Protein AF-A0A2N8HE27-F1 (afdb_monomer_lite)

Sequence (182 aa):
MTLDQITVGMEQLINAKASEILSAKPQDQQYLNWRDMQEVCLVVKSACVKQFNEVPQGVEMACYFAEAVLAPDKKAKLKLMKQVISLTSGTTGIAIILAGVGAALGWGAGIVTTVTAFFLGTSMLGPIAAMAGGAILAVIAGYFIFDNDAPTLSNKAIDALRKGLRGALAEYWKEHGKQLAE

Radius of gyration: 16.29 Å; chains: 1; bounding box: 39×46×42 Å

Structure (mmCIF, N/CA/C/O backbone):
data_AF-A0A2N8HE27-F1
#
_entry.id   AF-A0A2N8HE27-F1
#
loop_
_atom_site.group_PDB
_atom_site.id
_atom_site.type_symbol
_atom_site.label_atom_id
_atom_site.label_alt_id
_atom_site.label_comp_id
_atom_site.label_asym_id
_atom_site.label_entity_id
_atom_site.label_seq_id
_atom_site.pdbx_PDB_ins_code
_atom_site.Cartn_x
_atom_site.Cartn_y
_atom_site.Cartn_z
_atom_site.occupancy
_atom_site.B_iso_or_equiv
_atom_site.auth_seq_id
_atom_site.auth_comp_id
_atom_site.auth_asym_id
_atom_site.auth_atom_id
_atom_site.pdbx_PDB_model_num
ATOM 1 N N . MET A 1 1 ? -9.063 -4.678 21.945 1.00 60.28 1 MET A N 1
ATOM 2 C CA . MET A 1 1 ? -7.865 -4.591 21.073 1.00 60.28 1 MET A CA 1
ATOM 3 C C . MET A 1 1 ? -7.743 -3.145 20.607 1.00 60.28 1 MET A C 1
ATOM 5 O O . MET A 1 1 ? -8.781 -2.567 20.320 1.00 60.28 1 MET A O 1
ATOM 9 N N . THR A 1 2 ? -6.559 -2.523 20.601 1.00 78.50 2 THR A N 1
ATOM 10 C CA . THR A 1 2 ? -6.423 -1.107 20.182 1.00 78.50 2 THR A CA 1
ATOM 11 C C . THR A 1 2 ? -6.057 -0.989 18.700 1.00 78.50 2 THR A C 1
ATOM 13 O O . THR A 1 2 ? -5.392 -1.871 18.160 1.00 78.50 2 THR A O 1
ATOM 16 N N . LEU A 1 3 ? -6.444 0.114 18.042 1.00 76.31 3 LEU A N 1
ATOM 17 C CA . LEU A 1 3 ? -6.078 0.413 16.646 1.00 76.31 3 LEU A CA 1
ATOM 18 C C . LEU A 1 3 ? -4.568 0.268 16.389 1.00 76.31 3 LEU A C 1
ATOM 20 O O . LEU A 1 3 ? -4.161 -0.240 15.346 1.00 76.31 3 LEU A O 1
ATOM 24 N N . ASP A 1 4 ? -3.746 0.685 17.351 1.00 78.44 4 ASP A N 1
ATOM 25 C CA . ASP A 1 4 ? -2.287 0.601 17.265 1.00 78.44 4 ASP A CA 1
ATOM 26 C C . ASP A 1 4 ? -1.808 -0.859 17.197 1.00 78.44 4 ASP A C 1
ATOM 28 O O . ASP A 1 4 ? -1.060 -1.222 16.294 1.00 78.44 4 ASP A O 1
ATOM 32 N N . GLN A 1 5 ? -2.353 -1.738 18.048 1.00 78.81 5 GLN A N 1
ATOM 33 C CA . GLN A 1 5 ? -2.043 -3.173 18.025 1.00 78.81 5 GLN A CA 1
ATOM 34 C C . GLN A 1 5 ? -2.459 -3.842 16.712 1.00 78.81 5 GLN A C 1
ATOM 36 O O . GLN A 1 5 ? -1.730 -4.689 16.196 1.00 78.81 5 GLN A O 1
ATOM 41 N N . ILE A 1 6 ? -3.617 -3.468 16.162 1.00 80.19 6 ILE A N 1
ATOM 42 C CA . ILE A 1 6 ? -4.092 -4.010 14.883 1.00 80.19 6 ILE A CA 1
ATOM 43 C C . ILE A 1 6 ? -3.204 -3.535 13.735 1.00 80.19 6 ILE A C 1
ATOM 45 O O . ILE A 1 6 ? -2.792 -4.336 12.898 1.00 80.19 6 ILE A O 1
ATOM 49 N N . THR A 1 7 ? -2.871 -2.244 13.727 1.00 80.94 7 THR A N 1
ATOM 50 C CA . THR A 1 7 ? -2.001 -1.648 12.712 1.00 80.94 7 THR A CA 1
ATOM 51 C C . THR A 1 7 ? -0.637 -2.325 12.741 1.00 80.94 7 THR A C 1
ATOM 53 O O . THR A 1 7 ? -0.235 -2.903 11.739 1.00 80.94 7 THR A O 1
ATOM 56 N N . VAL A 1 8 ? 0.031 -2.360 13.898 1.00 84.25 8 VAL A N 1
ATOM 57 C CA . VAL A 1 8 ? 1.345 -3.003 14.058 1.00 84.25 8 VAL A CA 1
ATOM 58 C C . VAL A 1 8 ? 1.298 -4.484 13.667 1.00 84.25 8 VAL A C 1
ATOM 60 O O . VAL A 1 8 ? 2.194 -4.954 12.968 1.00 84.25 8 VAL A O 1
ATOM 63 N N . GLY A 1 9 ? 0.243 -5.214 14.047 1.00 83.81 9 GLY A N 1
ATOM 64 C CA . GLY A 1 9 ? 0.064 -6.616 13.660 1.00 83.81 9 GLY A CA 1
ATOM 65 C C . GLY A 1 9 ? -0.046 -6.811 12.144 1.00 83.81 9 GLY A C 1
ATOM 66 O O . GLY A 1 9 ? 0.582 -7.712 11.587 1.00 83.81 9 GLY A O 1
ATOM 67 N N . MET A 1 10 ? -0.780 -5.934 11.456 1.00 83.50 10 MET A N 1
ATOM 68 C CA . MET A 1 10 ? -0.886 -5.944 9.993 1.00 83.50 10 MET A CA 1
ATOM 69 C C . MET A 1 10 ? 0.445 -5.594 9.318 1.00 83.50 10 MET A C 1
ATOM 71 O O . MET A 1 10 ? 0.836 -6.255 8.357 1.00 83.50 10 MET A O 1
ATOM 75 N N . GLU A 1 11 ? 1.185 -4.606 9.832 1.00 83.06 11 GLU A N 1
ATOM 76 C CA . GLU A 1 11 ? 2.510 -4.253 9.304 1.00 83.06 11 GLU A CA 1
ATOM 77 C C . GLU A 1 11 ? 3.513 -5.408 9.457 1.00 83.06 11 GLU A C 1
ATOM 79 O O . GLU A 1 11 ? 4.280 -5.700 8.536 1.00 83.06 11 GLU A O 1
ATOM 84 N N . GLN A 1 12 ? 3.487 -6.097 10.602 1.00 85.25 12 GLN A N 1
ATOM 85 C CA . GLN A 1 12 ? 4.304 -7.286 10.842 1.00 85.25 12 GLN A CA 1
ATOM 86 C C . GLN A 1 12 ? 3.928 -8.432 9.906 1.00 85.25 12 GLN A C 1
ATOM 88 O O . GLN A 1 12 ? 4.819 -9.091 9.375 1.00 85.25 12 GLN A O 1
ATOM 93 N N . LEU A 1 13 ? 2.635 -8.643 9.655 1.00 87.38 13 LEU A N 1
ATOM 94 C CA . LEU A 1 13 ? 2.154 -9.666 8.732 1.00 87.38 13 LEU A CA 1
ATOM 95 C C . LEU A 1 13 ? 2.610 -9.398 7.290 1.00 87.38 13 LEU A C 1
ATOM 97 O O . LEU A 1 13 ? 3.067 -10.324 6.620 1.00 87.38 13 LEU A O 1
ATOM 101 N N . ILE A 1 14 ? 2.570 -8.138 6.841 1.00 85.25 14 ILE A N 1
ATOM 102 C CA . ILE A 1 14 ? 3.114 -7.730 5.535 1.00 85.25 14 ILE A CA 1
ATOM 103 C C . ILE A 1 14 ? 4.605 -8.064 5.457 1.00 85.25 14 ILE A C 1
ATOM 105 O O . ILE A 1 14 ? 5.044 -8.683 4.491 1.00 85.25 14 ILE A O 1
ATOM 109 N N . ASN A 1 15 ? 5.382 -7.697 6.479 1.00 84.25 15 ASN A N 1
ATOM 110 C CA . ASN A 1 15 ? 6.826 -7.940 6.496 1.00 84.25 15 ASN A CA 1
ATOM 111 C C . ASN A 1 15 ? 7.170 -9.423 6.550 1.00 84.25 15 ASN A C 1
ATOM 113 O O . ASN A 1 15 ? 8.082 -9.859 5.855 1.00 84.25 15 ASN A O 1
ATOM 117 N N . ALA A 1 16 ? 6.441 -10.194 7.355 1.00 85.50 16 ALA A N 1
ATOM 118 C CA . ALA A 1 16 ? 6.635 -11.629 7.466 1.00 85.50 16 ALA A CA 1
ATOM 119 C C . ALA A 1 16 ? 6.373 -12.307 6.119 1.00 85.50 16 ALA A C 1
ATOM 121 O O . ALA A 1 16 ? 7.206 -13.084 5.663 1.00 85.50 16 ALA A O 1
ATOM 122 N N . LYS A 1 17 ? 5.273 -11.954 5.439 1.00 85.31 17 LYS A N 1
ATOM 123 C CA . LYS A 1 17 ? 4.953 -12.510 4.118 1.00 85.31 17 LYS A CA 1
ATOM 124 C C . LYS A 1 17 ? 5.898 -12.054 3.020 1.00 85.31 17 LYS A C 1
ATOM 126 O O . LYS A 1 17 ? 6.343 -12.887 2.238 1.00 85.31 17 LYS A O 1
ATOM 131 N N . ALA A 1 18 ? 6.267 -10.777 2.989 1.00 81.44 18 ALA A N 1
ATOM 132 C CA . ALA A 1 18 ? 7.284 -10.295 2.063 1.00 81.44 18 ALA A CA 1
ATOM 133 C C . ALA A 1 18 ? 8.617 -11.028 2.283 1.00 81.44 18 ALA A C 1
ATOM 135 O O . ALA A 1 18 ? 9.206 -11.525 1.330 1.00 81.44 18 ALA A O 1
ATOM 136 N N . SER A 1 19 ? 9.065 -11.165 3.534 1.00 82.94 19 SER A N 1
ATOM 137 C CA . SER A 1 19 ? 10.305 -11.870 3.867 1.00 82.94 19 SER A CA 1
ATOM 138 C C . SER A 1 19 ? 10.246 -13.357 3.526 1.00 82.94 19 SER A C 1
ATOM 140 O O . SER A 1 19 ? 11.241 -13.901 3.062 1.00 82.94 19 SER A O 1
ATOM 142 N N . GLU A 1 20 ? 9.107 -14.017 3.744 1.00 85.88 20 GLU A N 1
ATOM 143 C CA . GLU A 1 20 ? 8.890 -15.424 3.390 1.00 85.88 20 GLU A CA 1
ATOM 144 C C . GLU A 1 20 ? 9.070 -15.630 1.881 1.00 85.88 20 GLU A C 1
ATOM 146 O O . GLU A 1 20 ? 9.890 -16.450 1.466 1.00 85.88 20 GLU A O 1
ATOM 151 N N . ILE A 1 21 ? 8.407 -14.809 1.060 1.00 83.19 21 ILE A N 1
ATOM 152 C CA . ILE A 1 21 ? 8.521 -14.879 -0.402 1.00 83.19 21 ILE A CA 1
ATOM 153 C C . ILE A 1 21 ? 9.950 -14.559 -0.862 1.00 83.19 21 ILE A C 1
ATOM 155 O O . ILE A 1 21 ? 10.505 -15.260 -1.706 1.00 83.19 21 ILE A O 1
ATOM 159 N N . LEU A 1 22 ? 10.580 -13.532 -0.285 1.00 81.06 22 LEU A N 1
ATOM 160 C CA . LEU A 1 22 ? 11.953 -13.145 -0.621 1.00 81.06 22 LEU A CA 1
ATOM 161 C C . LEU A 1 22 ? 12.986 -14.198 -0.199 1.00 81.06 22 LEU A C 1
ATOM 163 O O . LEU A 1 22 ? 14.003 -14.349 -0.871 1.00 81.06 22 LEU A O 1
ATOM 167 N N . SER A 1 23 ? 12.736 -14.938 0.884 1.00 80.50 23 SER A N 1
ATOM 168 C CA . SER A 1 23 ? 13.619 -16.014 1.355 1.00 80.50 23 SER A CA 1
ATOM 169 C C . SER A 1 23 ? 13.580 -17.260 0.465 1.00 80.50 23 SER A C 1
ATOM 171 O O . SER A 1 23 ? 14.550 -18.011 0.421 1.00 80.50 23 SER A O 1
ATOM 173 N N . ALA A 1 24 ? 12.484 -17.455 -0.275 1.00 81.06 24 ALA A N 1
ATOM 174 C CA . ALA A 1 24 ? 12.327 -18.541 -1.239 1.00 81.06 24 ALA A CA 1
ATOM 175 C C . ALA A 1 24 ? 12.945 -18.223 -2.615 1.00 81.06 24 ALA A C 1
ATOM 177 O O . ALA A 1 24 ? 12.980 -19.091 -3.490 1.00 81.06 24 ALA A O 1
ATOM 178 N N . LYS A 1 25 ? 13.417 -16.987 -2.826 1.00 78.50 25 LYS A N 1
ATOM 179 C CA . LYS A 1 25 ? 13.990 -16.524 -4.092 1.00 78.50 25 LYS A CA 1
ATOM 180 C C . LYS A 1 25 ? 15.520 -16.580 -4.095 1.00 78.50 25 LYS A C 1
ATOM 182 O O . LYS A 1 25 ? 16.149 -16.440 -3.045 1.00 78.50 25 LYS A O 1
ATOM 187 N N . PRO A 1 26 ? 16.138 -16.757 -5.276 1.00 77.12 26 PRO A N 1
ATOM 188 C CA . PRO A 1 26 ? 17.588 -16.698 -5.407 1.00 77.12 26 PRO A CA 1
ATOM 189 C C . PRO A 1 26 ? 18.113 -15.274 -5.127 1.00 77.12 26 PRO A C 1
ATOM 191 O O . PRO A 1 26 ? 17.389 -14.288 -5.286 1.00 77.12 26 PRO A O 1
ATOM 194 N N . GLN A 1 27 ? 19.365 -15.165 -4.661 1.00 64.38 27 GLN A N 1
ATOM 195 C CA . GLN A 1 27 ? 19.971 -13.916 -4.153 1.00 64.38 27 GLN A CA 1
ATOM 196 C C . GLN A 1 27 ? 19.976 -12.757 -5.165 1.00 64.38 27 GLN A C 1
ATOM 198 O O . GLN A 1 27 ? 19.915 -11.596 -4.773 1.00 64.38 27 GLN A O 1
ATOM 203 N N . ASP A 1 28 ? 20.010 -13.060 -6.459 1.00 66.06 28 ASP A N 1
ATOM 204 C CA . ASP A 1 28 ? 19.953 -12.100 -7.564 1.00 66.06 28 ASP A CA 1
ATOM 205 C C . ASP A 1 28 ? 18.533 -11.562 -7.841 1.00 66.06 28 ASP A C 1
ATOM 207 O O . ASP A 1 28 ? 18.369 -10.589 -8.577 1.00 66.06 28 ASP A O 1
ATOM 211 N N . GLN A 1 29 ? 17.502 -12.158 -7.228 1.00 65.69 29 GLN A N 1
ATOM 212 C CA . GLN A 1 29 ? 16.087 -11.807 -7.400 1.00 65.69 29 GLN A CA 1
ATOM 213 C C . GLN A 1 29 ? 15.368 -11.541 -6.071 1.00 65.69 29 GLN A C 1
ATOM 215 O O . GLN A 1 29 ? 14.164 -11.777 -5.957 1.00 65.69 29 GLN A O 1
ATOM 220 N N . GLN A 1 30 ? 16.072 -11.020 -5.060 1.00 74.19 30 GLN A N 1
ATOM 221 C CA . GLN A 1 30 ? 15.475 -10.602 -3.782 1.00 74.19 30 GLN A CA 1
ATOM 222 C C . GLN A 1 30 ? 14.652 -9.305 -3.903 1.00 74.19 30 GLN A C 1
ATOM 224 O O . GLN A 1 30 ? 14.872 -8.325 -3.196 1.00 74.19 30 GLN A O 1
ATOM 229 N N . TYR A 1 31 ? 13.667 -9.304 -4.795 1.00 75.88 31 TYR A N 1
ATOM 230 C CA . TYR A 1 31 ? 12.649 -8.271 -4.915 1.00 75.88 31 TYR A CA 1
ATOM 231 C C . TYR A 1 31 ? 11.284 -8.908 -5.210 1.00 75.88 31 TYR A C 1
ATOM 233 O O . TYR A 1 31 ? 11.181 -9.988 -5.805 1.00 75.88 31 TYR A O 1
ATOM 241 N N . LEU A 1 32 ? 10.221 -8.248 -4.747 1.00 76.50 32 LEU A N 1
ATOM 242 C CA . LEU A 1 32 ? 8.851 -8.669 -5.011 1.00 76.50 32 LEU A CA 1
ATOM 243 C C . LEU A 1 32 ? 8.474 -8.311 -6.446 1.00 76.50 32 LEU A C 1
ATOM 245 O O . LEU A 1 32 ? 8.606 -7.167 -6.879 1.00 76.50 32 LEU A O 1
ATOM 249 N N . ASN A 1 33 ? 7.951 -9.296 -7.160 1.00 81.06 33 ASN A N 1
ATOM 250 C CA . ASN A 1 33 ? 7.288 -9.102 -8.436 1.00 81.06 33 ASN A CA 1
ATOM 251 C C . ASN A 1 33 ? 5.810 -8.793 -8.210 1.00 81.06 33 ASN A C 1
ATOM 253 O O . ASN A 1 33 ? 5.261 -9.003 -7.129 1.00 81.06 33 ASN A O 1
ATOM 257 N N . TRP A 1 34 ? 5.134 -8.382 -9.282 1.00 79.06 34 TRP A N 1
ATOM 258 C CA . TRP A 1 34 ? 3.685 -8.202 -9.297 1.00 79.06 34 TRP A CA 1
ATOM 259 C C . TRP A 1 34 ? 2.928 -9.354 -8.615 1.00 79.06 34 TRP A C 1
ATOM 261 O O . TRP A 1 34 ? 2.138 -9.101 -7.714 1.00 79.06 34 TRP A O 1
ATOM 271 N N . ARG A 1 35 ? 3.203 -10.615 -8.992 1.00 81.06 35 ARG A N 1
ATOM 272 C CA . ARG A 1 35 ? 2.514 -11.796 -8.434 1.00 81.06 35 ARG A CA 1
ATOM 273 C C . ARG A 1 35 ? 2.731 -11.935 -6.924 1.00 81.06 35 ARG A C 1
ATOM 275 O O . ARG A 1 35 ? 1.774 -12.201 -6.206 1.00 81.06 35 ARG A O 1
ATOM 282 N N . ASP A 1 36 ? 3.950 -11.695 -6.457 1.00 83.50 36 ASP A N 1
ATOM 283 C CA . ASP A 1 36 ? 4.292 -11.770 -5.034 1.00 83.50 36 ASP A CA 1
ATOM 284 C C . ASP A 1 36 ? 3.535 -10.700 -4.236 1.00 83.50 36 ASP A C 1
ATOM 286 O O . ASP A 1 36 ? 3.026 -10.952 -3.147 1.00 83.50 36 ASP A O 1
ATOM 290 N N . MET A 1 37 ? 3.390 -9.506 -4.814 1.00 83.31 37 MET A N 1
ATOM 291 C CA . MET A 1 37 ? 2.604 -8.432 -4.216 1.00 83.31 37 MET A CA 1
ATOM 292 C C . MET A 1 37 ? 1.120 -8.791 -4.111 1.00 83.31 37 MET A C 1
ATOM 294 O O . MET A 1 37 ? 0.494 -8.484 -3.099 1.00 83.31 37 MET A O 1
ATOM 298 N N . GLN A 1 38 ? 0.556 -9.479 -5.111 1.00 83.50 38 GLN A N 1
ATOM 299 C CA . GLN A 1 38 ? -0.825 -9.969 -5.033 1.00 83.50 38 GLN A CA 1
ATOM 300 C C . GLN A 1 38 ? -0.997 -10.973 -3.888 1.00 83.50 38 GLN A C 1
ATOM 302 O O . GLN A 1 38 ? -2.005 -10.925 -3.186 1.00 83.50 38 GLN A O 1
ATOM 307 N N . GLU A 1 39 ? -0.014 -11.847 -3.658 1.00 85.69 39 GLU A N 1
ATOM 308 C CA . GLU A 1 39 ? -0.032 -12.776 -2.524 1.00 85.69 39 GLU A CA 1
ATOM 309 C C . GLU A 1 39 ? 0.010 -12.035 -1.184 1.00 85.69 39 GLU A C 1
ATOM 311 O O . GLU A 1 39 ? -0.814 -12.310 -0.310 1.00 85.69 39 GLU A O 1
ATOM 316 N N . VAL A 1 40 ? 0.890 -11.039 -1.035 1.00 85.75 40 VAL A N 1
ATOM 317 C CA . VAL A 1 40 ? 0.934 -10.190 0.169 1.00 85.75 40 VAL A CA 1
ATOM 318 C C . VAL A 1 40 ? -0.419 -9.504 0.397 1.00 85.75 40 VAL A C 1
ATOM 320 O O . VAL A 1 40 ? -0.972 -9.578 1.497 1.00 85.75 40 VAL A O 1
ATOM 323 N N . CYS A 1 41 ? -0.998 -8.901 -0.644 1.00 86.06 41 CYS A N 1
ATOM 324 C CA . CYS A 1 41 ? -2.310 -8.259 -0.585 1.00 86.06 41 CYS A CA 1
ATOM 325 C C . CYS A 1 41 ? -3.432 -9.239 -0.208 1.00 86.06 41 CYS A C 1
ATOM 327 O O . CYS A 1 41 ? -4.312 -8.894 0.580 1.00 86.06 41 CYS A O 1
ATOM 329 N N . LEU A 1 42 ? -3.409 -10.473 -0.720 1.00 87.38 42 LEU A N 1
ATOM 330 C CA . LEU A 1 42 ? -4.387 -11.506 -0.367 1.00 87.38 42 LEU A CA 1
ATOM 331 C C . LEU A 1 42 ? -4.305 -11.897 1.110 1.00 87.38 42 LEU A C 1
ATOM 333 O O . LEU A 1 42 ? -5.345 -12.037 1.757 1.00 87.38 42 LEU A O 1
ATOM 337 N N . VAL A 1 43 ? -3.097 -12.043 1.664 1.00 88.25 43 VAL A N 1
ATOM 338 C CA . VAL A 1 43 ? -2.932 -12.376 3.088 1.00 88.25 43 VAL A CA 1
ATOM 339 C C . VAL A 1 43 ? -3.439 -11.237 3.969 1.00 88.25 43 VAL A C 1
ATOM 341 O O . VAL A 1 43 ? -4.148 -11.497 4.940 1.00 88.25 43 VAL A O 1
ATOM 344 N N . VAL A 1 44 ? -3.151 -9.985 3.606 1.00 85.38 44 VAL A N 1
ATOM 345 C CA . VAL A 1 44 ? -3.682 -8.807 4.307 1.00 85.38 44 VAL A CA 1
ATOM 346 C C . VAL A 1 44 ? -5.210 -8.783 4.268 1.00 85.38 44 VAL A C 1
ATOM 348 O O . VAL A 1 44 ? -5.846 -8.666 5.313 1.00 85.38 44 VAL A O 1
ATOM 351 N N . LYS A 1 45 ? -5.820 -8.955 3.088 1.00 86.06 45 LYS A N 1
ATOM 352 C CA . LYS A 1 45 ? -7.285 -9.006 2.952 1.00 86.06 45 LYS A CA 1
ATOM 353 C C . LYS A 1 45 ? -7.884 -10.133 3.794 1.00 86.06 45 LYS A C 1
ATOM 355 O O . LYS A 1 45 ? -8.857 -9.914 4.507 1.00 86.06 45 LYS A O 1
ATOM 360 N N . SER A 1 46 ? -7.275 -11.320 3.775 1.00 85.75 46 SER A N 1
ATOM 361 C CA . SER A 1 46 ? -7.702 -12.455 4.601 1.00 85.75 46 SER A CA 1
ATOM 362 C C . SER A 1 46 ? -7.597 -12.155 6.100 1.00 85.75 46 SER A C 1
ATOM 364 O O . SER A 1 46 ? -8.496 -12.513 6.860 1.00 85.75 46 SER A O 1
ATOM 366 N N . ALA A 1 47 ? -6.536 -11.470 6.533 1.00 85.12 47 ALA A N 1
ATOM 367 C CA . ALA A 1 47 ? -6.387 -11.030 7.915 1.00 85.12 47 ALA A CA 1
ATOM 368 C C . ALA A 1 47 ? -7.480 -10.024 8.308 1.00 85.12 47 ALA A C 1
ATOM 370 O O . ALA A 1 47 ? -8.050 -10.152 9.388 1.00 85.12 47 ALA A O 1
ATOM 371 N N . CYS A 1 48 ? -7.837 -9.090 7.419 1.00 82.12 48 CYS A N 1
ATOM 372 C CA . CYS A 1 48 ? -8.936 -8.155 7.656 1.00 82.12 48 CYS A CA 1
ATOM 373 C C . CYS A 1 48 ? -10.276 -8.877 7.800 1.00 82.12 48 CYS A C 1
ATOM 375 O O . CYS A 1 48 ? -10.974 -8.623 8.773 1.00 82.12 48 CYS A O 1
ATOM 377 N N . VAL A 1 49 ? -10.592 -9.845 6.931 1.00 84.94 49 VAL A N 1
ATOM 378 C CA . VAL A 1 49 ? -11.813 -10.660 7.079 1.00 84.94 49 VAL A CA 1
ATOM 379 C C . VAL A 1 49 ? -11.824 -11.398 8.416 1.00 84.94 49 VAL A C 1
ATOM 381 O O . VAL A 1 49 ? -12.844 -11.436 9.088 1.00 84.94 49 VAL A O 1
ATOM 384 N N . LYS A 1 50 ? -10.692 -11.956 8.857 1.00 84.19 50 LYS A N 1
ATOM 385 C CA . LYS A 1 50 ? -10.623 -12.632 10.164 1.00 84.19 50 LYS A CA 1
ATOM 386 C C . LYS A 1 50 ? -10.835 -11.683 11.344 1.00 84.19 50 LYS A C 1
ATOM 388 O O . LYS A 1 50 ? -11.329 -12.120 12.377 1.00 84.19 50 LYS A O 1
ATOM 393 N N . GLN A 1 51 ? -10.420 -10.427 11.211 1.00 79.81 51 GLN A N 1
ATOM 394 C CA . GLN A 1 51 ? -10.404 -9.466 12.311 1.00 79.81 51 GLN A CA 1
ATOM 395 C C . GLN A 1 51 ? -11.654 -8.583 12.373 1.00 79.81 51 GLN A C 1
ATOM 397 O O . GLN A 1 51 ? -12.094 -8.234 13.462 1.00 79.81 51 GLN A O 1
ATOM 402 N N . PHE A 1 52 ? -12.222 -8.244 11.219 1.00 79.25 52 PHE A N 1
ATOM 403 C CA . PHE A 1 52 ? -13.343 -7.317 11.066 1.00 79.25 52 PHE A CA 1
ATOM 404 C C . PHE A 1 52 ? -14.574 -7.968 10.419 1.00 79.25 52 PHE A C 1
ATOM 406 O O . PHE A 1 52 ? -15.592 -7.309 10.258 1.00 79.25 52 PHE A O 1
ATOM 413 N N . ASN A 1 53 ? -14.501 -9.248 10.030 1.00 80.38 53 ASN A N 1
ATOM 414 C CA . ASN A 1 53 ? -15.532 -9.967 9.264 1.00 80.38 53 ASN A CA 1
ATOM 415 C C . ASN A 1 53 ? -15.843 -9.368 7.874 1.00 80.38 53 ASN A C 1
ATOM 417 O O . ASN A 1 53 ? -16.728 -9.842 7.166 1.00 80.38 53 ASN A O 1
ATOM 421 N N . GLU A 1 54 ? -15.075 -8.367 7.452 1.00 81.62 54 GLU A N 1
ATOM 422 C CA . GLU A 1 54 ? -15.127 -7.733 6.141 1.00 81.62 54 GLU A CA 1
ATOM 423 C C . GLU A 1 54 ? -13.739 -7.200 5.755 1.00 81.62 54 GLU A C 1
ATOM 425 O O . GLU A 1 54 ? -12.818 -7.151 6.576 1.00 81.62 54 GLU A O 1
ATOM 430 N N . VAL A 1 55 ? -13.568 -6.802 4.493 1.00 81.50 55 VAL A N 1
ATOM 431 C CA . VAL A 1 55 ? -12.364 -6.088 4.056 1.00 81.50 55 VAL A CA 1
ATOM 432 C C . VAL A 1 55 ? -12.693 -4.600 3.978 1.00 81.50 55 VAL A C 1
ATOM 434 O O . VAL A 1 55 ? -13.488 -4.211 3.121 1.00 81.50 55 VAL A O 1
ATOM 437 N N . PRO A 1 56 ? -12.074 -3.744 4.813 1.00 79.62 56 PRO A N 1
ATOM 438 C CA . PRO A 1 56 ? -12.272 -2.308 4.702 1.00 79.62 56 PRO A CA 1
ATOM 439 C C . PRO A 1 56 ? -11.880 -1.821 3.304 1.00 79.62 56 PRO A C 1
ATOM 441 O O . PRO A 1 56 ? -10.785 -2.126 2.820 1.00 79.62 56 PRO A O 1
ATOM 444 N N . GLN A 1 57 ? -12.730 -1.010 2.669 1.00 73.88 57 GLN A N 1
ATOM 445 C CA . GLN A 1 57 ? -12.486 -0.487 1.314 1.00 73.88 57 GLN A CA 1
ATOM 446 C C . GLN A 1 57 ? -11.127 0.220 1.197 1.00 73.88 57 GLN A C 1
ATOM 448 O O . GLN A 1 57 ? -10.432 0.104 0.188 1.00 73.88 57 GLN A O 1
ATOM 453 N N . GLY A 1 58 ? -10.695 0.906 2.261 1.00 74.19 58 GLY A N 1
ATOM 454 C CA . GLY A 1 58 ? -9.378 1.532 2.316 1.00 74.19 58 GLY A CA 1
ATOM 455 C C . GLY A 1 58 ? -8.213 0.543 2.193 1.00 74.19 58 GLY A C 1
ATOM 456 O O . GLY A 1 58 ? -7.218 0.834 1.529 1.00 74.19 58 GLY A O 1
ATOM 457 N N . VAL A 1 59 ? -8.349 -0.646 2.786 1.00 80.69 59 VAL A N 1
ATOM 458 C CA . VAL A 1 59 ? -7.342 -1.711 2.698 1.00 80.69 59 VAL A CA 1
ATOM 459 C C . VAL A 1 59 ? -7.310 -2.286 1.283 1.00 80.69 59 VAL A C 1
ATOM 461 O O . VAL A 1 59 ? -6.227 -2.517 0.744 1.00 80.69 59 VAL A O 1
ATOM 464 N N . GLU A 1 60 ? -8.469 -2.450 0.635 1.00 80.56 60 GLU A N 1
ATOM 465 C CA . GLU A 1 60 ? -8.520 -2.874 -0.769 1.00 80.56 60 GLU A CA 1
ATOM 466 C C . GLU A 1 60 ? -7.827 -1.883 -1.701 1.00 80.56 60 GLU A C 1
ATOM 468 O O . GLU A 1 60 ? -7.059 -2.291 -2.571 1.00 80.56 60 GLU A O 1
ATOM 473 N N . MET A 1 61 ? -8.046 -0.585 -1.490 1.00 74.12 61 MET A N 1
ATOM 474 C CA . MET A 1 61 ? -7.390 0.457 -2.275 1.00 74.12 61 MET A CA 1
ATOM 475 C C . MET A 1 61 ? -5.876 0.451 -2.073 1.00 74.12 61 MET A C 1
ATOM 477 O O . MET A 1 61 ? -5.139 0.491 -3.057 1.00 74.12 61 MET A O 1
ATOM 481 N N . ALA A 1 62 ? -5.401 0.349 -0.828 1.00 78.38 62 ALA A N 1
ATOM 482 C CA . ALA A 1 62 ? -3.971 0.238 -0.541 1.00 78.38 62 ALA A CA 1
ATOM 483 C C . ALA A 1 62 ? -3.345 -0.978 -1.250 1.00 78.38 62 ALA A C 1
ATOM 485 O O . ALA A 1 62 ? -2.266 -0.859 -1.833 1.00 78.38 62 ALA A O 1
ATOM 486 N N . CYS A 1 63 ? -4.057 -2.111 -1.282 1.00 82.19 63 CYS A N 1
ATOM 487 C CA . CYS A 1 63 ? -3.642 -3.298 -2.027 1.00 82.19 63 CYS A CA 1
ATOM 488 C C . CYS A 1 63 ? -3.559 -3.033 -3.535 1.00 82.19 63 CYS A C 1
ATOM 490 O O . CYS A 1 63 ? -2.534 -3.327 -4.141 1.00 82.19 63 CYS A O 1
ATOM 492 N N . TYR A 1 64 ? -4.589 -2.433 -4.146 1.00 79.25 64 TYR A N 1
ATOM 493 C CA . TYR A 1 64 ? -4.582 -2.133 -5.584 1.00 79.25 64 TYR A CA 1
ATOM 494 C C . TYR A 1 64 ? -3.503 -1.126 -5.979 1.00 79.25 64 TYR A C 1
ATOM 496 O O . TYR A 1 64 ? -2.940 -1.239 -7.068 1.00 79.25 64 TYR A O 1
ATOM 504 N N . PHE A 1 65 ? -3.187 -0.168 -5.106 1.00 74.81 65 PHE A N 1
ATOM 505 C CA . PHE A 1 65 ? -2.066 0.742 -5.310 1.00 74.81 65 PHE A CA 1
ATOM 506 C C . PHE A 1 65 ? -0.732 0.015 -5.256 1.00 74.81 65 PHE A C 1
ATOM 508 O O . PHE A 1 65 ? 0.059 0.159 -6.182 1.00 74.81 65 PHE A O 1
ATOM 515 N N . ALA A 1 66 ? -0.489 -0.768 -4.207 1.00 77.62 66 ALA A N 1
ATOM 516 C CA . ALA A 1 66 ? 0.768 -1.484 -4.034 1.00 77.62 66 ALA A CA 1
ATOM 517 C C . ALA A 1 66 ? 1.003 -2.505 -5.150 1.00 77.62 66 ALA A C 1
ATOM 519 O O . ALA A 1 66 ? 2.097 -2.587 -5.703 1.00 77.62 66 ALA A O 1
ATOM 520 N N . GLU A 1 67 ? -0.058 -3.204 -5.549 1.00 79.69 67 GLU A N 1
ATOM 521 C CA . GLU A 1 67 ? -0.085 -3.988 -6.767 1.00 79.69 67 GLU A CA 1
ATOM 522 C C . GLU A 1 67 ? 0.321 -3.095 -7.950 1.00 79.69 67 GLU A C 1
ATOM 524 O O . GLU A 1 67 ? 1.344 -3.354 -8.584 1.00 79.69 67 GLU A O 1
ATOM 529 N N . ALA A 1 68 ? -0.408 -2.013 -8.252 1.00 73.88 68 ALA A N 1
ATOM 530 C CA . ALA A 1 68 ? -0.150 -1.170 -9.426 1.00 73.88 68 ALA A CA 1
ATOM 531 C C . ALA A 1 68 ? 1.290 -0.639 -9.529 1.00 73.88 68 ALA A C 1
ATOM 533 O O . ALA A 1 68 ? 1.767 -0.456 -10.650 1.00 73.88 68 ALA A O 1
ATOM 534 N N . VAL A 1 69 ? 1.994 -0.453 -8.407 1.00 73.25 69 VAL A N 1
ATOM 535 C CA . VAL A 1 69 ? 3.429 -0.112 -8.377 1.00 73.25 69 VAL A CA 1
ATOM 536 C C . VAL A 1 69 ? 4.249 -1.137 -9.154 1.00 73.25 69 VAL A C 1
ATOM 538 O O . VAL A 1 69 ? 5.072 -0.777 -9.992 1.00 73.25 69 VAL A O 1
ATOM 541 N N . LEU A 1 70 ? 3.979 -2.416 -8.911 1.00 74.38 70 LEU A N 1
ATOM 542 C CA . LEU A 1 70 ? 4.739 -3.541 -9.441 1.00 74.38 70 LEU A CA 1
ATOM 543 C C . LEU A 1 70 ? 4.171 -4.091 -10.753 1.00 74.38 70 LEU A C 1
ATOM 545 O O . LEU A 1 70 ? 4.749 -5.018 -11.318 1.00 74.38 70 LEU A O 1
ATOM 549 N N . ALA A 1 71 ? 3.060 -3.545 -11.266 1.00 73.19 71 ALA A N 1
ATOM 550 C CA . ALA A 1 71 ? 2.451 -4.064 -12.492 1.00 73.19 71 ALA A CA 1
ATOM 551 C C . ALA A 1 71 ? 3.385 -3.865 -13.695 1.00 73.19 71 ALA A C 1
ATOM 553 O O . ALA A 1 71 ? 3.755 -2.724 -13.993 1.00 73.19 71 ALA A O 1
ATOM 554 N N . PRO A 1 72 ? 3.693 -4.929 -14.457 1.00 66.75 72 PRO A N 1
ATOM 555 C CA . PRO A 1 72 ? 4.504 -4.797 -15.664 1.00 66.75 72 PRO A CA 1
ATOM 556 C C . PRO A 1 72 ? 3.734 -4.087 -16.791 1.00 66.75 72 PRO A C 1
ATOM 558 O O . PRO A 1 72 ? 4.311 -3.342 -17.579 1.00 66.75 72 PRO A O 1
ATOM 561 N N . ASP A 1 73 ? 2.407 -4.257 -16.843 1.00 69.94 73 ASP A N 1
ATOM 562 C CA . ASP A 1 73 ? 1.569 -3.787 -17.945 1.00 69.94 73 ASP A CA 1
ATOM 563 C C . ASP A 1 73 ? 0.824 -2.481 -17.651 1.00 69.94 73 ASP A C 1
ATOM 565 O O . ASP A 1 73 ? 0.083 -2.359 -16.671 1.00 69.94 73 ASP A O 1
ATOM 569 N N . LYS A 1 74 ? 0.865 -1.544 -18.609 1.00 66.50 74 LYS A N 1
ATOM 570 C CA . LYS A 1 74 ? 0.048 -0.312 -18.588 1.00 66.50 74 LYS A CA 1
ATOM 571 C C . LYS A 1 74 ? -1.454 -0.608 -18.495 1.00 66.50 74 LYS A C 1
ATOM 573 O O . LYS A 1 74 ? -2.193 0.129 -17.847 1.00 66.50 74 LYS A O 1
ATOM 578 N N . LYS A 1 75 ? -1.913 -1.700 -19.121 1.00 70.81 75 LYS A N 1
ATOM 579 C CA . LYS A 1 75 ? -3.317 -2.144 -19.067 1.00 70.81 75 LYS A CA 1
ATOM 580 C C . LYS A 1 75 ? -3.706 -2.632 -17.670 1.00 70.81 75 LYS A C 1
ATOM 582 O O . LYS A 1 75 ? -4.795 -2.298 -17.208 1.00 70.81 75 LYS A O 1
ATOM 587 N N . ALA A 1 76 ? -2.825 -3.381 -17.001 1.00 71.06 76 ALA A N 1
ATOM 588 C CA . ALA A 1 76 ? -3.045 -3.845 -15.633 1.00 71.06 76 ALA A CA 1
ATOM 589 C C . ALA A 1 76 ? -3.071 -2.658 -14.661 1.00 71.06 76 ALA A C 1
ATOM 591 O O . ALA A 1 76 ? -4.042 -2.511 -13.923 1.00 71.06 76 ALA A O 1
ATOM 592 N N . LYS A 1 77 ? -2.097 -1.740 -14.771 1.00 69.62 77 LYS A N 1
ATOM 593 C CA . LYS A 1 77 ? -2.068 -0.467 -14.026 1.00 69.62 77 LYS A CA 1
ATOM 594 C C . LYS A 1 77 ? -3.380 0.301 -14.171 1.00 69.62 77 LYS A C 1
ATOM 596 O O . LYS A 1 77 ? -4.025 0.617 -13.177 1.00 69.62 77 LYS A O 1
ATOM 601 N N . LEU A 1 78 ? -3.834 0.532 -15.405 1.00 66.88 78 LEU A N 1
ATOM 602 C CA . LEU A 1 78 ? -5.089 1.242 -15.665 1.00 66.88 78 LEU A CA 1
ATOM 603 C C . LEU A 1 78 ? -6.306 0.517 -15.067 1.00 66.88 78 LEU A C 1
ATOM 605 O O . LEU A 1 78 ? -7.212 1.168 -14.551 1.00 66.88 78 LEU A O 1
ATOM 609 N N . LYS A 1 79 ? -6.348 -0.820 -15.137 1.00 76.12 79 LYS A N 1
ATOM 610 C CA . LYS A 1 79 ? -7.453 -1.619 -14.589 1.00 76.12 79 LYS A CA 1
ATOM 611 C C . LYS A 1 79 ? -7.552 -1.471 -13.069 1.00 76.12 79 LYS A C 1
ATOM 613 O O . LYS A 1 79 ? -8.648 -1.241 -12.571 1.00 76.12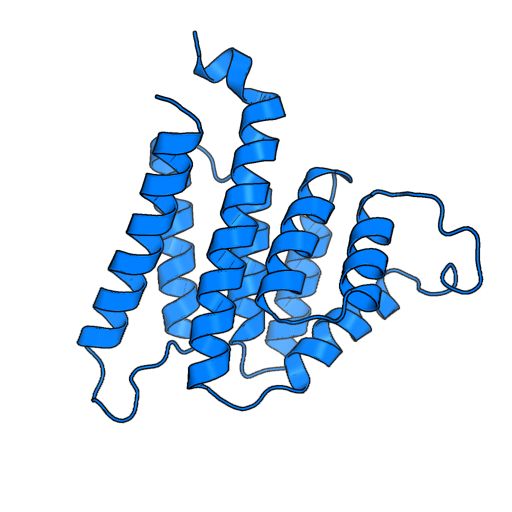 79 LYS A O 1
ATOM 618 N N . LEU A 1 80 ? -6.430 -1.544 -12.359 1.00 73.75 80 LEU A N 1
ATOM 619 C CA . LEU A 1 80 ? -6.388 -1.385 -10.900 1.00 73.75 80 LEU A CA 1
ATOM 620 C C . LEU A 1 80 ? -6.757 0.033 -10.492 1.00 73.75 80 LEU A C 1
ATOM 622 O O . LEU A 1 80 ? -7.541 0.222 -9.576 1.00 73.75 80 LEU A O 1
ATOM 626 N N . MET A 1 81 ? -6.262 1.035 -11.219 1.00 69.44 81 MET A N 1
ATOM 627 C CA . MET A 1 81 ? -6.611 2.431 -10.954 1.00 69.44 81 MET A CA 1
ATOM 628 C C . MET A 1 81 ? -8.103 2.694 -11.159 1.00 69.44 81 MET A C 1
ATOM 630 O O . MET A 1 81 ? -8.721 3.416 -10.383 1.00 69.44 81 MET A O 1
ATOM 634 N N . LYS A 1 82 ? -8.717 2.056 -12.163 1.00 69.31 82 LYS A N 1
ATOM 635 C CA . LYS A 1 82 ? -10.177 2.070 -12.319 1.00 69.31 82 LYS A CA 1
ATOM 636 C C . LYS A 1 82 ? -10.882 1.399 -11.141 1.00 69.31 82 LYS A C 1
ATOM 638 O O . LYS A 1 82 ? -11.911 1.911 -10.717 1.00 69.31 82 LYS A O 1
ATOM 643 N N . GLN A 1 83 ? -10.343 0.298 -10.612 1.00 71.44 83 GLN A N 1
ATOM 644 C CA . GLN A 1 83 ? -10.901 -0.368 -9.429 1.00 71.44 83 GLN A CA 1
ATOM 645 C C . GLN A 1 83 ? -10.810 0.512 -8.183 1.00 71.44 83 GLN A C 1
ATOM 647 O O . GLN A 1 83 ? -11.806 0.646 -7.479 1.00 71.44 83 GLN A O 1
ATOM 652 N N . VAL A 1 84 ? -9.673 1.179 -7.964 1.00 67.56 84 VAL A N 1
ATOM 653 C CA . VAL A 1 84 ? -9.527 2.175 -6.898 1.00 67.56 84 VAL A CA 1
ATOM 654 C C . VAL A 1 84 ? -10.636 3.217 -7.014 1.00 67.56 84 VAL A C 1
ATOM 656 O O . VAL A 1 84 ? -11.384 3.384 -6.064 1.00 67.56 84 VAL A O 1
ATOM 659 N N . ILE A 1 85 ? -10.824 3.834 -8.187 1.00 62.97 85 ILE A N 1
ATOM 660 C CA . ILE A 1 85 ? -11.870 4.853 -8.398 1.00 62.97 85 ILE A CA 1
ATOM 661 C C . ILE A 1 85 ? -13.289 4.292 -8.256 1.00 62.97 85 ILE A C 1
ATOM 663 O O . ILE A 1 85 ? -14.185 4.971 -7.767 1.00 62.97 85 ILE A O 1
ATOM 667 N N . SER A 1 86 ? -13.536 3.046 -8.652 1.00 64.31 86 SER A N 1
ATOM 668 C CA . SER A 1 86 ? -14.858 2.446 -8.429 1.00 64.31 86 SER A CA 1
ATOM 669 C C . SER A 1 86 ? -15.165 2.228 -6.947 1.00 64.31 86 SER A C 1
ATOM 671 O O . SER A 1 86 ? -16.327 2.271 -6.560 1.00 64.31 86 SER A O 1
ATOM 673 N N . LEU A 1 87 ? -14.131 2.032 -6.124 1.00 64.75 87 LEU A N 1
ATOM 674 C CA . LEU A 1 87 ? -14.252 1.943 -4.671 1.00 64.75 87 LEU A CA 1
ATOM 675 C C . LEU A 1 87 ? -14.321 3.324 -4.004 1.00 64.75 87 LEU A C 1
ATOM 677 O O . LEU A 1 87 ? -14.642 3.416 -2.822 1.00 64.75 87 LEU A O 1
ATOM 681 N N . THR A 1 88 ? -14.043 4.409 -4.736 1.00 57.53 88 THR A N 1
ATOM 682 C CA . THR A 1 88 ? -14.063 5.766 -4.194 1.00 57.53 88 THR A CA 1
ATOM 683 C C . THR A 1 88 ? -15.471 6.357 -4.181 1.00 57.53 88 THR A C 1
ATOM 685 O O . THR A 1 88 ? -15.791 7.217 -4.999 1.00 57.53 88 THR A O 1
ATOM 688 N N . SER A 1 89 ? -16.323 5.923 -3.249 1.00 50.41 89 SER A N 1
ATOM 689 C CA . SER A 1 89 ? -17.608 6.586 -2.963 1.00 50.41 89 SER A CA 1
ATOM 690 C C . SER A 1 89 ? -17.592 7.476 -1.707 1.00 50.41 89 SER A C 1
ATOM 692 O O . SER A 1 89 ? -18.633 8.016 -1.347 1.00 50.41 89 SER A O 1
ATOM 694 N N . GLY A 1 90 ? -16.437 7.672 -1.049 1.00 53.31 90 GLY A N 1
ATOM 695 C CA . GLY A 1 90 ? -16.303 8.493 0.168 1.00 53.31 90 GLY A CA 1
ATOM 696 C C . GLY A 1 90 ? -14.986 9.275 0.223 1.00 53.31 90 GLY A C 1
ATOM 697 O O . GLY A 1 90 ? -13.911 8.689 0.185 1.00 53.31 90 GLY A O 1
ATOM 698 N N . THR A 1 91 ? -15.065 10.603 0.300 1.00 54.91 91 THR A N 1
ATOM 699 C CA . THR A 1 91 ? -13.997 11.567 -0.040 1.00 54.91 91 THR A CA 1
ATOM 700 C C . THR A 1 91 ? -12.800 11.625 0.925 1.00 54.91 91 THR A C 1
ATOM 702 O O . THR A 1 91 ? -11.698 12.000 0.524 1.00 54.91 91 THR A O 1
ATOM 705 N N . THR A 1 92 ? -12.954 11.222 2.188 1.00 58.38 92 THR A N 1
ATOM 706 C CA . THR A 1 92 ? -11.926 11.479 3.220 1.00 58.38 92 THR A CA 1
ATOM 707 C C . THR A 1 92 ? -10.877 10.369 3.345 1.00 58.38 92 THR A C 1
ATOM 709 O O . THR A 1 92 ? -9.678 10.653 3.339 1.00 58.38 92 THR A O 1
ATOM 712 N N . GLY A 1 93 ? -11.286 9.096 3.395 1.00 59.81 93 GLY A N 1
ATOM 713 C CA . GLY A 1 93 ? -10.357 7.975 3.612 1.00 59.81 93 GLY A CA 1
ATOM 714 C C . GLY A 1 93 ? -9.355 7.772 2.470 1.00 59.81 93 GLY A C 1
ATOM 715 O O . GLY A 1 93 ? -8.187 7.455 2.692 1.00 59.81 93 GLY A O 1
ATOM 716 N N . ILE A 1 94 ? -9.781 8.037 1.235 1.00 64.56 94 ILE A N 1
ATOM 717 C CA . ILE A 1 94 ? -8.960 7.877 0.026 1.00 64.56 94 ILE A CA 1
ATOM 718 C C . ILE A 1 94 ? -7.790 8.857 0.018 1.00 64.56 94 ILE A C 1
ATOM 720 O O . ILE A 1 94 ? -6.675 8.507 -0.357 1.00 64.56 94 ILE A O 1
ATOM 724 N N . ALA A 1 95 ? -8.043 10.093 0.435 1.00 65.94 95 ALA A N 1
ATOM 725 C CA . ALA A 1 95 ? -7.057 11.157 0.443 1.00 65.94 95 ALA A CA 1
ATOM 726 C C . ALA A 1 95 ? -5.877 10.832 1.369 1.00 65.94 95 ALA A C 1
ATOM 728 O O . ALA A 1 95 ? -4.726 11.098 1.018 1.00 65.94 95 ALA A O 1
ATOM 729 N N . ILE A 1 96 ? -6.162 10.199 2.511 1.00 66.69 96 ILE A N 1
ATOM 730 C CA . ILE A 1 96 ? -5.163 9.754 3.488 1.00 66.69 96 ILE A CA 1
ATOM 731 C C . ILE A 1 96 ? -4.354 8.578 2.926 1.00 66.69 96 ILE A C 1
ATOM 733 O O . ILE A 1 96 ? -3.127 8.566 3.034 1.00 66.69 96 ILE A O 1
ATOM 737 N N . ILE A 1 97 ? -5.017 7.625 2.264 1.00 70.38 97 ILE A N 1
ATOM 738 C CA . ILE A 1 97 ? -4.350 6.491 1.609 1.00 70.38 97 ILE A CA 1
ATOM 739 C C . ILE A 1 97 ? -3.435 6.992 0.488 1.00 70.38 97 ILE A C 1
ATOM 741 O O . ILE A 1 97 ? -2.277 6.597 0.426 1.00 70.38 97 ILE A O 1
ATOM 745 N N . LEU A 1 98 ? -3.913 7.914 -0.348 1.00 69.62 98 LEU A N 1
ATOM 746 C CA . LEU A 1 98 ? -3.142 8.527 -1.431 1.00 69.62 98 LEU A CA 1
ATOM 747 C C . LEU A 1 98 ? -1.994 9.393 -0.925 1.00 69.62 98 LEU A C 1
ATOM 749 O O . LEU A 1 98 ? -0.926 9.385 -1.531 1.00 69.62 98 LEU A O 1
ATOM 753 N N . ALA A 1 99 ? -2.179 10.095 0.192 1.00 71.44 99 ALA A N 1
ATOM 754 C CA . ALA A 1 99 ? -1.099 10.823 0.840 1.00 71.44 99 ALA A CA 1
ATOM 755 C C . ALA A 1 99 ? 0.004 9.865 1.310 1.00 71.44 99 ALA A C 1
ATOM 757 O O . ALA A 1 99 ? 1.180 10.095 1.034 1.00 71.44 99 ALA A O 1
ATOM 758 N N . GLY A 1 100 ? -0.373 8.759 1.960 1.00 69.50 100 GLY A N 1
ATOM 759 C CA . GLY A 1 100 ? 0.563 7.737 2.427 1.00 69.50 100 GLY A CA 1
ATOM 760 C C . GLY A 1 100 ? 1.281 7.012 1.287 1.00 69.50 100 GLY A C 1
ATOM 761 O O . GLY A 1 100 ? 2.506 6.900 1.301 1.00 69.50 100 GLY A O 1
ATOM 762 N N . VAL A 1 101 ? 0.525 6.568 0.280 1.00 72.12 101 VAL A N 1
ATOM 763 C CA . VAL A 1 101 ? 1.028 5.883 -0.919 1.00 72.12 101 VAL A CA 1
ATOM 764 C C . VAL A 1 101 ? 1.908 6.818 -1.744 1.00 72.12 101 VAL A C 1
ATOM 766 O O . VAL A 1 101 ? 3.033 6.464 -2.075 1.00 72.12 101 VAL A O 1
ATOM 769 N N . GLY A 1 102 ? 1.445 8.033 -2.033 1.00 70.06 102 GLY A N 1
ATOM 770 C CA . GLY A 1 102 ? 2.206 9.015 -2.798 1.00 70.06 102 GLY A CA 1
ATOM 771 C C . GLY A 1 102 ? 3.507 9.409 -2.101 1.00 70.06 102 GLY A C 1
ATOM 772 O O . GLY A 1 102 ? 4.556 9.441 -2.740 1.00 70.06 102 GLY A O 1
ATOM 773 N N . ALA A 1 103 ? 3.481 9.605 -0.778 1.00 69.88 103 ALA A N 1
ATOM 774 C CA . ALA A 1 103 ? 4.692 9.861 -0.002 1.00 69.88 103 ALA A CA 1
ATOM 775 C C . ALA A 1 103 ? 5.664 8.667 -0.007 1.00 69.88 103 ALA A C 1
ATOM 777 O O . ALA A 1 103 ? 6.866 8.873 -0.155 1.00 69.88 103 ALA A O 1
ATOM 778 N N . ALA A 1 104 ? 5.173 7.427 0.128 1.00 69.19 104 ALA A N 1
ATOM 779 C CA . ALA A 1 104 ? 6.008 6.221 0.018 1.00 69.19 104 ALA A CA 1
ATOM 780 C C . ALA A 1 104 ? 6.653 6.080 -1.365 1.00 69.19 104 ALA A C 1
ATOM 782 O O . ALA A 1 104 ? 7.800 5.656 -1.494 1.00 69.19 104 ALA A O 1
ATOM 783 N N . LEU A 1 105 ? 5.918 6.461 -2.406 1.00 68.44 105 LEU A N 1
ATOM 784 C CA . LEU A 1 105 ? 6.379 6.376 -3.785 1.00 68.44 105 LEU A CA 1
ATOM 785 C C . LEU A 1 105 ? 7.294 7.532 -4.193 1.00 68.44 105 LEU A C 1
ATOM 787 O O . LEU A 1 105 ? 7.853 7.505 -5.289 1.00 68.44 105 LEU A O 1
ATOM 791 N N . GLY A 1 106 ? 7.473 8.528 -3.322 1.00 68.88 106 GLY A N 1
ATOM 792 C CA . GLY A 1 106 ? 8.265 9.718 -3.614 1.00 68.88 106 GLY A CA 1
ATOM 793 C C . GLY A 1 106 ? 7.584 10.663 -4.601 1.00 68.88 106 GLY A C 1
ATOM 794 O O . GLY A 1 106 ? 8.266 11.463 -5.237 1.00 68.88 106 GLY A O 1
ATOM 795 N N . TRP A 1 107 ? 6.254 10.590 -4.736 1.00 72.81 107 TRP A N 1
ATOM 796 C CA . TRP A 1 107 ? 5.492 11.577 -5.493 1.00 72.81 107 TRP A CA 1
ATOM 797 C C . TRP A 1 107 ? 5.800 12.936 -4.867 1.00 72.81 107 TRP A C 1
ATOM 799 O O . TRP A 1 107 ? 5.624 1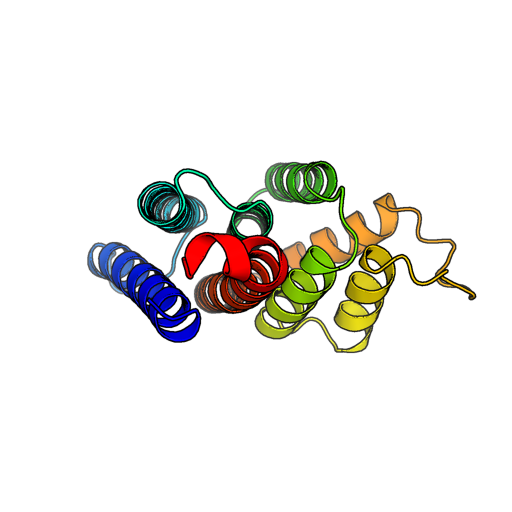3.127 -3.664 1.00 72.81 107 TRP A O 1
ATOM 809 N N . GLY A 1 108 ? 6.323 13.873 -5.658 1.00 67.38 108 GLY A N 1
ATOM 810 C CA . GLY A 1 108 ? 6.637 15.206 -5.147 1.00 67.38 108 GLY A CA 1
ATOM 811 C C . GLY A 1 108 ? 5.421 15.808 -4.438 1.00 67.38 108 GLY A C 1
ATOM 812 O O . GLY A 1 108 ? 4.284 15.538 -4.832 1.00 67.38 108 GLY A O 1
ATOM 813 N N . ALA A 1 109 ? 5.650 16.631 -3.410 1.00 69.19 109 ALA A N 1
ATOM 814 C CA . ALA A 1 109 ? 4.579 17.170 -2.565 1.00 69.19 109 ALA A CA 1
ATOM 815 C C . ALA A 1 109 ? 3.424 17.774 -3.385 1.00 69.19 109 ALA A C 1
ATOM 817 O O . ALA A 1 109 ? 2.266 17.522 -3.083 1.00 69.19 109 ALA A O 1
ATOM 818 N N . GLY A 1 110 ? 3.724 18.462 -4.495 1.00 68.12 110 GLY A N 1
ATOM 819 C CA . GLY A 1 110 ? 2.704 19.002 -5.399 1.00 68.12 110 GLY A CA 1
ATOM 820 C C . GLY A 1 110 ? 1.775 17.948 -6.018 1.00 68.12 110 GLY A C 1
ATOM 821 O O . GLY A 1 110 ? 0.573 18.185 -6.111 1.00 68.12 110 GLY A O 1
ATOM 822 N N . ILE A 1 111 ? 2.289 16.773 -6.397 1.00 68.06 111 ILE A N 1
ATOM 823 C CA . ILE A 1 111 ? 1.481 15.676 -6.959 1.00 68.06 111 ILE A CA 1
ATOM 824 C C . ILE A 1 111 ? 0.623 15.053 -5.861 1.00 68.06 111 ILE A C 1
ATOM 826 O O . ILE A 1 111 ? -0.578 14.885 -6.058 1.00 68.06 111 ILE A O 1
ATOM 830 N N . VAL A 1 112 ? 1.221 14.768 -4.699 1.00 71.06 112 VAL A N 1
ATOM 831 C CA . VAL A 1 112 ? 0.498 14.209 -3.548 1.00 71.06 112 VAL A CA 1
ATOM 832 C C . VAL A 1 112 ? -0.647 15.130 -3.152 1.00 71.06 112 VAL A C 1
ATOM 834 O O . VAL A 1 112 ? -1.792 14.697 -3.136 1.00 71.06 112 VAL A O 1
ATOM 837 N N . THR A 1 113 ? -0.374 16.418 -2.934 1.00 70.25 113 THR A N 1
ATOM 838 C CA . THR A 1 113 ? -1.395 17.399 -2.556 1.00 70.25 113 THR A CA 1
ATOM 839 C C . THR A 1 113 ? -2.487 17.527 -3.615 1.00 70.25 113 THR A C 1
ATOM 841 O O . THR A 1 113 ? -3.658 17.582 -3.255 1.00 70.25 113 THR A O 1
ATOM 844 N N . THR A 1 114 ? -2.141 17.525 -4.907 1.00 67.88 114 THR A N 1
ATOM 845 C CA . THR A 1 114 ? -3.131 17.637 -5.995 1.00 67.88 114 THR A CA 1
ATOM 846 C C . THR A 1 114 ? -4.060 16.425 -6.039 1.00 67.88 114 THR A C 1
ATOM 848 O O . THR A 1 114 ? -5.279 16.572 -6.124 1.00 67.88 114 THR A O 1
ATOM 851 N N . VAL A 1 115 ? -3.492 15.221 -5.950 1.00 69.06 115 VAL A N 1
ATOM 852 C CA . VAL A 1 115 ? -4.250 13.968 -5.961 1.00 69.06 115 VAL A CA 1
ATOM 853 C C . VAL A 1 115 ? -5.107 13.855 -4.695 1.00 69.06 115 VAL A C 1
ATOM 855 O O . VAL A 1 115 ? -6.303 13.598 -4.790 1.00 69.06 115 VAL A O 1
ATOM 858 N N . THR A 1 116 ? -4.545 14.129 -3.517 1.00 70.75 116 THR A N 1
ATOM 859 C CA . THR A 1 116 ? -5.273 14.155 -2.239 1.00 70.75 116 THR A CA 1
ATOM 860 C C . THR A 1 116 ? -6.432 15.160 -2.275 1.00 70.75 116 THR A C 1
ATOM 862 O O . THR A 1 116 ? -7.552 14.801 -1.922 1.00 70.75 116 THR A O 1
ATOM 865 N N . ALA A 1 117 ? -6.205 16.390 -2.750 1.00 67.94 117 ALA A N 1
ATOM 866 C CA . ALA A 1 117 ? -7.225 17.442 -2.810 1.00 67.94 117 ALA A CA 1
ATOM 867 C C . ALA A 1 117 ? -8.396 17.097 -3.746 1.00 67.94 117 ALA A C 1
ATOM 869 O O . ALA A 1 117 ? -9.544 17.415 -3.438 1.00 67.94 117 ALA A O 1
ATOM 870 N N . PHE A 1 118 ? -8.132 16.401 -4.857 1.00 67.00 118 PHE A N 1
ATOM 871 C CA . PHE A 1 118 ? -9.189 15.900 -5.739 1.00 67.00 118 PHE A CA 1
ATOM 872 C C . PHE A 1 118 ? -10.150 14.966 -5.016 1.00 67.00 118 PHE A C 1
ATOM 874 O O . PHE A 1 118 ? -11.363 15.150 -5.085 1.00 67.00 118 PHE A O 1
ATOM 881 N N . PHE A 1 119 ? -9.608 13.984 -4.296 1.00 66.44 119 PHE A N 1
ATOM 882 C CA . PHE A 1 119 ? -10.438 13.000 -3.614 1.00 66.44 119 PHE A CA 1
ATOM 883 C C . PHE A 1 119 ? -11.126 13.566 -2.373 1.00 66.44 119 PHE A C 1
ATOM 885 O O . PHE A 1 119 ? -12.243 13.150 -2.093 1.00 66.44 119 PHE A O 1
ATOM 892 N N . LEU A 1 120 ? -10.548 14.575 -1.710 1.00 67.25 120 LEU A N 1
ATOM 893 C CA . LEU A 1 120 ? -11.218 15.307 -0.627 1.00 67.25 120 LEU A CA 1
ATOM 894 C C . LEU A 1 120 ? -12.449 16.099 -1.090 1.00 67.25 120 LEU A C 1
ATOM 896 O O . LEU A 1 120 ? -13.187 16.613 -0.251 1.00 67.25 120 LEU A O 1
ATOM 900 N N . GLY A 1 121 ? -12.682 16.232 -2.400 1.00 55.03 121 GLY A N 1
ATOM 901 C CA . GLY A 1 121 ? -13.800 17.011 -2.923 1.00 55.03 121 GLY A CA 1
ATOM 902 C C . GLY A 1 121 ? -13.682 18.505 -2.616 1.00 55.03 121 GLY A C 1
ATOM 903 O O . GLY A 1 121 ? -14.662 19.235 -2.757 1.00 55.03 121 GLY A O 1
ATOM 904 N N . THR A 1 122 ? -12.498 18.985 -2.208 1.00 58.41 122 THR A N 1
ATOM 905 C CA . THR A 1 122 ? -12.247 20.424 -2.122 1.00 58.41 122 THR A CA 1
ATOM 906 C C . THR A 1 122 ? -12.430 20.973 -3.525 1.00 58.41 122 THR A C 1
ATOM 908 O O . THR A 1 122 ? -11.722 20.547 -4.440 1.00 58.41 122 THR A O 1
ATOM 911 N N . SER A 1 123 ? -13.416 21.855 -3.706 1.00 46.94 123 SER A N 1
ATOM 912 C CA . SER A 1 123 ? -13.698 22.506 -4.981 1.00 46.94 123 SER A CA 1
ATOM 913 C C . SER A 1 123 ? -12.384 23.005 -5.564 1.00 46.94 123 SER A C 1
ATOM 915 O O . SER A 1 123 ? -11.764 23.912 -5.003 1.00 46.94 123 SER A O 1
ATOM 917 N N . MET A 1 124 ? -11.929 22.374 -6.644 1.00 51.84 124 MET A N 1
ATOM 918 C CA . MET A 1 124 ? -10.745 22.800 -7.372 1.00 51.84 124 MET A CA 1
ATOM 919 C C . MET A 1 124 ? -11.048 24.173 -7.971 1.00 51.84 124 MET A C 1
ATOM 921 O O . MET A 1 124 ? -11.545 24.279 -9.083 1.00 51.84 124 MET A O 1
ATOM 925 N N . LEU A 1 125 ? -10.829 25.242 -7.211 1.00 45.62 125 LEU A N 1
ATOM 926 C CA . LEU A 1 125 ? -10.959 26.611 -7.690 1.00 45.62 125 LEU A CA 1
ATOM 927 C C . LEU A 1 125 ? -9.590 27.029 -8.225 1.00 45.62 125 LEU A C 1
ATOM 929 O O . LEU A 1 125 ? -8.716 27.459 -7.478 1.00 45.62 125 LEU A O 1
ATOM 933 N N . GLY A 1 126 ? -9.381 26.828 -9.527 1.00 44.34 126 GLY A N 1
ATOM 934 C CA . GLY A 1 126 ? -8.172 27.253 -10.231 1.00 44.34 126 GLY A CA 1
ATOM 935 C C . GLY A 1 126 ? -7.918 26.483 -11.534 1.00 44.34 126 GLY A C 1
ATOM 936 O O . GLY A 1 126 ? -8.691 25.588 -11.872 1.00 44.34 126 GLY A O 1
ATOM 937 N N . PRO A 1 127 ? -6.813 26.771 -12.252 1.00 38.00 127 PRO A N 1
ATOM 938 C CA . PRO A 1 127 ? -6.444 26.151 -13.541 1.00 38.00 127 PRO A CA 1
ATOM 939 C C . PRO A 1 127 ? -6.375 24.609 -13.538 1.00 38.00 127 PRO A C 1
ATOM 941 O O . PRO A 1 127 ? -6.308 23.978 -14.588 1.00 38.00 127 PRO A O 1
ATOM 944 N N . ILE A 1 128 ? -6.398 24.004 -12.349 1.00 44.53 128 ILE A N 1
ATOM 945 C CA . ILE A 1 128 ? -6.348 22.564 -12.079 1.00 44.53 128 ILE A CA 1
ATOM 946 C C . ILE A 1 128 ? -7.740 21.906 -12.219 1.00 44.53 128 ILE A C 1
ATOM 948 O O . ILE A 1 128 ? -7.820 20.706 -12.459 1.00 44.53 128 ILE A O 1
ATOM 952 N N . ALA A 1 129 ? -8.836 22.680 -12.183 1.00 46.56 129 ALA A N 1
ATOM 953 C CA . ALA A 1 129 ? -10.217 22.201 -12.356 1.00 46.56 129 ALA A CA 1
ATOM 954 C C . ALA A 1 129 ? -10.482 21.517 -13.711 1.00 46.56 129 ALA A C 1
ATOM 956 O O . ALA A 1 129 ? -11.440 20.761 -13.857 1.00 46.56 129 ALA A O 1
ATOM 957 N N . ALA A 1 130 ? -9.631 21.772 -14.709 1.00 45.59 130 ALA A N 1
ATOM 958 C CA . ALA A 1 130 ? -9.710 21.139 -16.022 1.00 45.59 130 ALA A CA 1
ATOM 959 C C . ALA A 1 130 ? -9.226 19.676 -16.019 1.00 45.59 130 ALA A C 1
ATOM 961 O O . ALA A 1 130 ? -9.417 18.960 -17.005 1.00 45.59 130 ALA A O 1
ATOM 962 N N . MET A 1 131 ? -8.622 19.203 -14.923 1.00 50.59 131 MET A N 1
ATOM 963 C CA . MET A 1 131 ? -8.294 17.794 -14.750 1.00 50.59 131 MET A CA 1
ATOM 964 C C . MET A 1 131 ? -9.564 17.019 -14.382 1.00 50.59 131 MET A C 1
ATOM 966 O O . MET A 1 131 ? -9.804 16.684 -13.226 1.00 50.59 131 MET A O 1
ATOM 970 N N . ALA A 1 132 ? -10.387 16.704 -15.387 1.00 53.25 132 ALA A N 1
ATOM 971 C CA . ALA A 1 132 ? -11.396 15.653 -15.264 1.00 53.25 132 ALA A CA 1
ATOM 972 C C . ALA A 1 132 ? -10.736 14.389 -14.678 1.00 53.25 132 ALA A C 1
ATOM 974 O O . ALA A 1 132 ? -9.556 14.159 -14.935 1.00 53.25 132 ALA A O 1
ATOM 975 N N . GLY A 1 133 ? -11.458 13.540 -13.936 1.00 51.78 133 GLY A N 1
ATOM 976 C CA . GLY A 1 133 ? -10.876 12.367 -13.251 1.00 51.78 133 GLY A CA 1
ATOM 977 C C . GLY A 1 133 ? -9.974 11.464 -14.121 1.00 51.78 133 GLY A C 1
ATOM 978 O O . GLY A 1 133 ? -9.086 10.790 -13.603 1.00 51.78 133 GLY A O 1
ATOM 979 N N . GLY A 1 134 ? -10.115 11.513 -15.452 1.00 52.88 134 GLY A N 1
ATOM 980 C CA . GLY A 1 134 ? -9.193 10.898 -16.415 1.00 52.88 134 GLY A CA 1
ATOM 981 C C . GLY A 1 134 ? -7.760 11.464 -16.438 1.00 52.88 134 GLY A C 1
ATOM 982 O O . GLY A 1 134 ? -6.820 10.710 -16.671 1.00 52.88 134 GLY A O 1
ATOM 983 N N . ALA A 1 135 ? -7.558 12.754 -16.170 1.00 56.78 135 ALA A N 1
ATOM 984 C CA . ALA A 1 135 ? -6.237 13.380 -16.121 1.00 56.78 135 ALA A CA 1
ATOM 985 C C . ALA A 1 135 ? -5.470 12.991 -14.851 1.00 56.78 135 ALA A C 1
ATOM 987 O O . ALA A 1 135 ? -4.288 12.681 -14.926 1.00 56.78 135 ALA A O 1
ATOM 988 N N . ILE A 1 136 ? -6.144 12.903 -13.702 1.00 59.00 136 ILE A N 1
ATOM 989 C CA . ILE A 1 136 ? -5.524 12.420 -12.457 1.00 59.00 136 ILE A CA 1
ATOM 990 C C . ILE A 1 136 ? -5.167 10.941 -12.568 1.00 59.00 136 ILE A C 1
ATOM 992 O O . ILE A 1 136 ? -4.077 10.545 -12.166 1.00 59.00 136 ILE A O 1
ATOM 996 N N . LEU A 1 137 ? -6.017 10.140 -13.214 1.00 58.12 137 LEU A N 1
ATOM 997 C CA . LEU A 1 137 ? -5.674 8.773 -13.604 1.00 58.12 137 LEU A CA 1
ATOM 998 C C . LEU A 1 137 ? -4.413 8.713 -14.468 1.00 58.12 137 LEU A C 1
ATOM 1000 O O . LEU A 1 137 ? -3.566 7.853 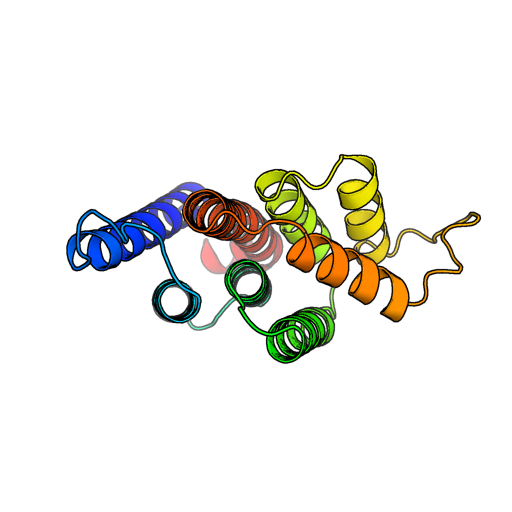-14.245 1.00 58.12 137 LEU A O 1
ATOM 1004 N N . ALA A 1 138 ? -4.282 9.616 -15.441 1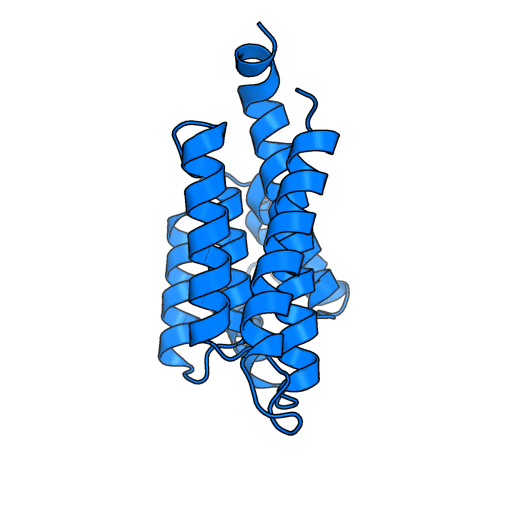.00 59.62 138 ALA A N 1
ATOM 1005 C CA . ALA A 1 138 ? -3.106 9.687 -16.297 1.00 59.62 138 ALA A CA 1
ATOM 1006 C C . ALA A 1 138 ? -1.855 10.150 -15.533 1.00 59.62 138 ALA A C 1
ATOM 1008 O O . ALA A 1 138 ? -0.775 9.638 -15.805 1.00 59.62 138 ALA A O 1
ATOM 1009 N N . VAL A 1 139 ? -1.988 11.052 -14.555 1.00 62.44 139 VAL A N 1
ATOM 1010 C CA . VAL A 1 139 ? -0.888 11.484 -13.675 1.00 62.44 139 VAL A CA 1
ATOM 1011 C C . VAL A 1 139 ? -0.426 10.329 -12.793 1.00 62.44 139 VAL A C 1
ATOM 1013 O O . VAL A 1 139 ? 0.762 10.018 -12.771 1.00 62.44 139 VAL A O 1
ATOM 1016 N N . ILE A 1 140 ? -1.359 9.646 -12.128 1.00 63.75 140 ILE A N 1
ATOM 1017 C CA . ILE A 1 140 ? -1.064 8.494 -11.274 1.00 63.75 140 ILE A CA 1
ATOM 1018 C C . ILE A 1 140 ? -0.431 7.372 -12.109 1.00 63.75 140 ILE A C 1
ATOM 1020 O O . ILE A 1 140 ? 0.663 6.904 -11.800 1.00 63.75 140 ILE A O 1
ATOM 1024 N N . ALA A 1 141 ? -1.071 6.973 -13.212 1.00 60.84 141 ALA A N 1
ATOM 1025 C CA . ALA A 1 141 ? -0.560 5.926 -14.096 1.00 60.84 141 ALA A CA 1
ATOM 1026 C C . ALA A 1 141 ? 0.768 6.315 -14.760 1.00 60.84 141 ALA A C 1
ATOM 1028 O O . ALA A 1 141 ? 1.632 5.460 -14.932 1.00 60.84 141 ALA A O 1
ATOM 1029 N N . GLY A 1 142 ? 0.939 7.590 -15.114 1.00 61.31 142 GLY A N 1
ATOM 1030 C CA . GLY A 1 142 ? 2.174 8.143 -15.655 1.00 61.31 142 GLY A CA 1
ATOM 1031 C C . GLY A 1 142 ? 3.318 8.016 -14.662 1.00 61.31 142 GLY A C 1
ATOM 1032 O O . GLY A 1 142 ? 4.371 7.507 -15.027 1.00 61.31 142 GLY A O 1
ATOM 1033 N N . TYR A 1 143 ? 3.096 8.365 -13.394 1.00 62.53 143 TYR A N 1
ATOM 1034 C CA . TYR A 1 143 ? 4.121 8.252 -12.356 1.00 62.53 143 TYR A CA 1
ATOM 1035 C C . TYR A 1 143 ? 4.569 6.801 -12.128 1.00 62.53 143 TYR A C 1
ATOM 1037 O O . TYR A 1 143 ? 5.749 6.537 -11.920 1.00 62.53 143 TYR A O 1
ATOM 1045 N N . PHE A 1 144 ? 3.654 5.839 -12.272 1.00 61.22 144 PHE A N 1
ATOM 1046 C CA . PHE A 1 144 ? 3.976 4.411 -12.212 1.00 61.22 144 PHE A CA 1
ATOM 1047 C C . PHE A 1 144 ? 4.763 3.874 -13.418 1.00 61.22 144 PHE A C 1
ATOM 1049 O O . PHE A 1 144 ? 5.204 2.727 -13.384 1.00 61.22 144 PHE A O 1
ATOM 1056 N N . ILE A 1 145 ? 4.910 4.633 -14.506 1.00 54.81 145 ILE A N 1
ATOM 1057 C CA . ILE A 1 145 ? 5.634 4.200 -15.716 1.00 54.81 145 ILE A CA 1
ATOM 1058 C C . ILE A 1 145 ? 7.119 4.611 -15.673 1.00 54.81 145 ILE A C 1
ATOM 1060 O O . ILE A 1 145 ? 7.906 4.062 -16.439 1.00 54.81 145 ILE A O 1
ATOM 1064 N N . PHE A 1 146 ? 7.519 5.531 -14.788 1.00 48.31 146 PHE A N 1
ATOM 1065 C CA . PHE A 1 146 ? 8.844 6.167 -14.838 1.00 48.31 146 PHE A CA 1
ATOM 1066 C C . PHE A 1 146 ? 9.896 5.638 -13.853 1.00 48.31 146 PHE A C 1
ATOM 1068 O O . PHE A 1 146 ? 10.992 6.187 -13.816 1.00 48.31 146 PHE A O 1
ATOM 1075 N N . ASP A 1 147 ? 9.624 4.567 -13.109 1.00 51.62 147 ASP A N 1
ATOM 1076 C CA . ASP A 1 147 ? 10.617 3.949 -12.223 1.00 51.62 147 ASP A CA 1
ATOM 1077 C C . ASP A 1 147 ? 10.799 2.486 -12.654 1.00 51.62 147 ASP A C 1
ATOM 1079 O O . ASP A 1 147 ? 9.817 1.747 -12.708 1.00 51.62 147 ASP A O 1
ATOM 1083 N N . ASN A 1 148 ? 12.013 2.100 -13.068 1.00 52.06 148 ASN A N 1
ATOM 1084 C CA . ASN A 1 148 ? 12.332 0.782 -13.653 1.00 52.06 148 ASN A CA 1
ATOM 1085 C C . ASN A 1 148 ? 13.290 -0.051 -12.783 1.00 52.06 148 ASN A C 1
ATOM 1087 O O . ASN A 1 148 ? 13.615 -1.181 -13.147 1.00 52.06 148 ASN A O 1
ATOM 1091 N N . ASP A 1 149 ? 13.725 0.462 -11.629 1.00 60.12 149 ASP A N 1
ATOM 1092 C CA . ASP A 1 149 ? 14.563 -0.305 -10.709 1.00 60.12 149 ASP A CA 1
ATOM 1093 C C . ASP A 1 149 ? 13.699 -1.226 -9.838 1.00 60.12 149 ASP A C 1
ATOM 1095 O O . ASP A 1 149 ? 13.128 -0.818 -8.824 1.00 60.12 149 ASP A O 1
ATOM 1099 N N . ALA A 1 150 ? 13.615 -2.499 -10.237 1.00 60.25 150 ALA A N 1
ATOM 1100 C CA . ALA A 1 150 ? 12.852 -3.554 -9.565 1.00 60.25 150 ALA A CA 1
ATOM 1101 C C . ALA A 1 150 ? 13.051 -3.646 -8.030 1.00 60.25 150 ALA A C 1
ATOM 1103 O O . ALA A 1 150 ? 12.046 -3.726 -7.314 1.00 60.25 150 ALA A O 1
ATOM 1104 N N . PRO A 1 151 ? 14.281 -3.580 -7.470 1.00 60.59 151 PRO A N 1
ATOM 1105 C CA . PRO A 1 151 ? 14.459 -3.623 -6.015 1.00 60.59 151 PRO A CA 1
ATOM 1106 C C . PRO A 1 151 ? 13.917 -2.368 -5.313 1.00 60.59 151 PRO A C 1
ATOM 1108 O O . PRO A 1 151 ? 13.321 -2.456 -4.237 1.00 60.59 151 PRO A O 1
ATOM 1111 N N . THR A 1 152 ? 14.054 -1.201 -5.941 1.00 69.00 152 THR A N 1
ATOM 1112 C CA . THR A 1 152 ? 13.531 0.069 -5.423 1.00 69.00 152 THR A CA 1
ATOM 1113 C C . THR A 1 152 ? 12.003 0.076 -5.446 1.00 69.00 152 THR A C 1
ATOM 1115 O O . THR A 1 152 ? 11.368 0.474 -4.468 1.00 69.00 152 THR A O 1
ATOM 1118 N N . LEU A 1 153 ? 11.404 -0.429 -6.526 1.00 72.31 153 LEU A N 1
ATOM 1119 C CA . LEU A 1 153 ? 9.957 -0.581 -6.680 1.00 72.31 153 LEU A CA 1
ATOM 1120 C C . LEU A 1 153 ? 9.357 -1.525 -5.635 1.00 72.31 153 LEU A C 1
ATOM 1122 O O . LEU A 1 153 ? 8.321 -1.200 -5.062 1.00 72.31 153 LEU A O 1
ATOM 1126 N N . SER A 1 154 ? 10.011 -2.654 -5.348 1.00 74.75 154 SER A N 1
ATOM 1127 C CA . SER A 1 154 ? 9.565 -3.611 -4.326 1.00 74.75 154 SER A CA 1
ATOM 1128 C C . SER A 1 154 ? 9.468 -2.957 -2.945 1.00 74.75 154 SER A C 1
ATOM 1130 O O . SER A 1 154 ? 8.431 -3.032 -2.286 1.00 74.75 154 SER A O 1
ATOM 1132 N N . ASN A 1 155 ? 10.518 -2.249 -2.520 1.00 76.12 155 ASN A N 1
ATOM 1133 C CA . ASN A 1 155 ? 10.525 -1.569 -1.222 1.00 76.12 155 ASN A CA 1
ATOM 1134 C C . ASN A 1 155 ? 9.489 -0.441 -1.158 1.00 76.12 155 ASN A C 1
ATOM 1136 O O . ASN A 1 155 ? 8.771 -0.313 -0.164 1.00 76.12 155 ASN A O 1
ATOM 1140 N N . LYS A 1 156 ? 9.364 0.338 -2.238 1.00 76.69 156 LYS A N 1
ATOM 1141 C CA . LYS A 1 156 ? 8.343 1.384 -2.355 1.00 76.69 156 LYS A CA 1
ATOM 1142 C C . LYS A 1 156 ? 6.923 0.814 -2.326 1.00 76.69 156 LYS A C 1
ATOM 1144 O O . LYS A 1 156 ? 6.052 1.425 -1.719 1.00 76.69 156 LYS A O 1
ATOM 1149 N N . ALA A 1 157 ? 6.681 -0.349 -2.934 1.00 76.44 157 ALA A N 1
ATOM 1150 C CA . ALA A 1 157 ? 5.377 -1.010 -2.930 1.00 76.44 157 ALA A CA 1
ATOM 1151 C C . ALA A 1 157 ? 4.984 -1.499 -1.529 1.00 76.44 157 ALA A C 1
ATOM 1153 O O . ALA A 1 157 ? 3.849 -1.283 -1.106 1.00 76.44 157 ALA A O 1
ATOM 1154 N N . ILE A 1 158 ? 5.927 -2.085 -0.781 1.00 81.94 158 ILE A N 1
ATOM 1155 C CA . ILE A 1 158 ? 5.704 -2.489 0.615 1.00 81.94 158 ILE A CA 1
ATOM 1156 C C . ILE A 1 158 ? 5.423 -1.263 1.494 1.00 81.94 158 ILE A C 1
ATOM 1158 O O . ILE A 1 158 ? 4.478 -1.279 2.283 1.00 81.94 158 ILE A O 1
ATOM 1162 N N . ASP A 1 159 ? 6.211 -0.192 1.360 1.00 82.50 159 ASP A N 1
ATOM 1163 C CA . ASP A 1 159 ? 6.020 1.029 2.153 1.00 82.50 159 ASP A CA 1
ATOM 1164 C C . ASP A 1 159 ? 4.702 1.738 1.795 1.00 82.50 159 ASP A C 1
ATOM 1166 O O . ASP A 1 159 ? 3.974 2.195 2.678 1.00 82.50 159 ASP A O 1
ATOM 1170 N N . ALA A 1 160 ? 4.332 1.751 0.510 1.00 77.44 160 ALA A N 1
ATOM 1171 C CA . ALA A 1 160 ? 3.049 2.262 0.040 1.00 77.44 160 ALA A CA 1
ATOM 1172 C C . ALA A 1 160 ? 1.879 1.448 0.597 1.00 77.44 160 ALA A C 1
ATOM 1174 O O . ALA A 1 160 ? 0.915 2.037 1.090 1.00 77.44 160 ALA A O 1
ATOM 1175 N N . LEU A 1 161 ? 1.978 0.113 0.582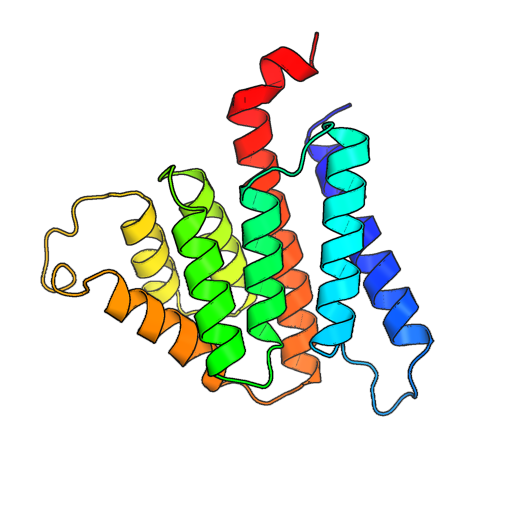 1.00 82.06 161 LEU A N 1
ATOM 1176 C CA . LEU A 1 161 ? 0.976 -0.755 1.191 1.00 82.06 161 LEU A CA 1
ATOM 1177 C C . LEU A 1 161 ? 0.846 -0.450 2.683 1.00 82.06 161 LEU A C 1
ATOM 1179 O O . LEU A 1 161 ? -0.265 -0.269 3.167 1.00 82.06 161 LEU A O 1
ATOM 1183 N N . ARG A 1 162 ? 1.968 -0.344 3.401 1.00 83.00 162 ARG A N 1
ATOM 1184 C CA . ARG A 1 162 ? 1.993 -0.103 4.847 1.00 83.00 162 ARG A CA 1
ATOM 1185 C C . ARG A 1 162 ? 1.358 1.235 5.218 1.00 83.00 162 ARG A C 1
ATOM 1187 O O . ARG A 1 162 ? 0.433 1.282 6.029 1.00 83.00 162 ARG A O 1
AT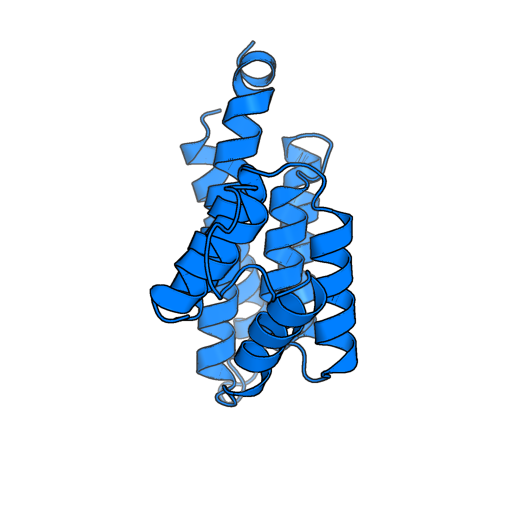OM 1194 N N . LYS A 1 163 ? 1.820 2.326 4.599 1.00 81.50 163 LYS A N 1
ATOM 1195 C CA . LYS A 1 163 ? 1.289 3.674 4.853 1.00 81.50 163 LYS A CA 1
ATOM 1196 C C . LYS A 1 163 ? -0.169 3.794 4.417 1.00 81.50 163 LYS A C 1
ATOM 1198 O O . LYS A 1 163 ? -0.963 4.406 5.131 1.00 81.50 163 LYS A O 1
ATOM 1203 N N . GLY A 1 164 ? -0.531 3.170 3.294 1.00 77.25 164 GLY A N 1
ATOM 1204 C CA . GLY A 1 164 ? -1.912 3.066 2.833 1.00 77.25 164 GLY A CA 1
ATOM 1205 C C . GLY A 1 164 ? -2.803 2.323 3.831 1.00 77.25 164 GLY A C 1
ATOM 1206 O O . GLY A 1 164 ? -3.858 2.835 4.193 1.00 77.25 164 GLY A O 1
ATOM 1207 N N . LEU A 1 165 ? -2.360 1.171 4.348 1.00 82.31 165 LEU A N 1
ATOM 1208 C CA . LEU A 1 165 ? -3.096 0.397 5.354 1.00 82.31 165 LEU A CA 1
ATOM 1209 C C . LEU A 1 165 ? -3.287 1.163 6.650 1.00 82.31 165 LEU A C 1
ATOM 1211 O O . LEU A 1 165 ? -4.380 1.155 7.204 1.00 82.31 165 LEU A O 1
ATOM 1215 N N . ARG A 1 166 ? -2.247 1.846 7.126 1.00 81.31 166 ARG A N 1
ATOM 1216 C CA . ARG A 1 166 ? -2.337 2.663 8.335 1.00 81.31 166 ARG A CA 1
ATOM 1217 C C . ARG A 1 166 ? -3.379 3.769 8.186 1.00 81.31 166 ARG A C 1
ATOM 1219 O O . ARG A 1 166 ? -4.177 3.977 9.095 1.00 81.31 166 ARG A O 1
ATOM 1226 N N . GLY A 1 167 ? -3.400 4.441 7.034 1.00 75.38 167 GLY A N 1
ATOM 1227 C CA . GLY A 1 167 ? -4.430 5.428 6.708 1.00 75.38 167 GLY A CA 1
ATOM 1228 C C . GLY A 1 167 ? -5.831 4.818 6.647 1.00 75.38 167 GLY A C 1
ATOM 1229 O O . GLY A 1 167 ? -6.765 5.348 7.244 1.00 75.38 167 GLY A O 1
ATOM 1230 N N . ALA A 1 168 ? -5.962 3.670 5.983 1.00 77.88 168 ALA A N 1
ATOM 1231 C CA . ALA A 1 168 ? -7.223 2.952 5.837 1.00 77.88 168 ALA A CA 1
ATOM 1232 C C . ALA A 1 168 ? -7.803 2.466 7.173 1.00 77.88 168 ALA A C 1
ATOM 1234 O O . ALA A 1 168 ? -8.989 2.653 7.431 1.00 77.88 168 ALA A O 1
ATOM 1235 N N . LEU A 1 169 ? -6.976 1.856 8.023 1.00 79.06 169 LEU A N 1
ATOM 1236 C CA . LEU A 1 169 ? -7.385 1.350 9.332 1.00 79.06 169 LEU A CA 1
ATOM 1237 C C . LEU A 1 169 ? -7.743 2.488 10.288 1.00 79.06 169 LEU A C 1
ATOM 1239 O O . LEU A 1 169 ? -8.689 2.351 11.057 1.00 79.06 169 LEU A O 1
ATOM 1243 N N . ALA A 1 170 ? -7.025 3.614 10.228 1.00 78.38 170 ALA A N 1
ATOM 1244 C CA . ALA A 1 170 ? -7.342 4.785 11.039 1.00 78.38 170 ALA A CA 1
ATOM 1245 C C . ALA A 1 170 ? -8.718 5.372 10.694 1.00 78.38 170 ALA A C 1
ATOM 1247 O O . ALA A 1 170 ? -9.487 5.682 11.604 1.00 78.38 170 ALA A O 1
ATOM 1248 N N . GLU A 1 171 ? -9.053 5.475 9.404 1.00 75.12 171 GLU A N 1
ATOM 1249 C CA . GLU A 1 171 ? -10.375 5.953 8.986 1.00 75.12 171 GLU A CA 1
ATOM 1250 C C . GLU A 1 171 ? -11.469 4.933 9.330 1.00 75.12 171 GLU A C 1
ATOM 1252 O O . GLU A 1 171 ? -12.482 5.294 9.926 1.00 75.12 171 GLU A O 1
ATOM 1257 N N . TYR A 1 172 ? -11.228 3.644 9.067 1.00 75.94 172 TYR A N 1
ATOM 1258 C CA . TYR A 1 172 ? -12.173 2.579 9.409 1.00 75.94 172 TYR A CA 1
ATOM 1259 C C . TYR A 1 172 ? -12.490 2.553 10.913 1.00 75.94 172 TYR A C 1
ATOM 1261 O O . TYR A 1 172 ? -13.649 2.451 11.309 1.00 75.94 172 TYR A O 1
ATOM 1269 N N . TRP A 1 173 ? -11.477 2.728 11.766 1.00 75.38 173 TRP A N 1
ATOM 1270 C CA . TRP A 1 173 ? -11.649 2.798 13.218 1.00 75.38 173 TRP A CA 1
ATOM 1271 C C . TRP A 1 173 ? -12.333 4.084 13.685 1.00 75.38 173 TRP A C 1
ATOM 1273 O O . TRP A 1 173 ? -13.018 4.091 14.702 1.00 75.38 173 TRP A O 1
ATOM 1283 N N . LYS A 1 174 ? -12.183 5.193 12.964 1.00 73.25 174 LYS A N 1
ATOM 1284 C CA . LYS A 1 174 ? -12.911 6.429 13.270 1.00 73.25 174 LYS A CA 1
ATOM 1285 C C . LYS A 1 174 ? -14.413 6.275 13.009 1.00 73.25 174 LYS A C 1
ATOM 1287 O O . LYS A 1 174 ? -15.210 6.812 13.776 1.00 73.25 174 LYS A O 1
ATOM 1292 N N . GLU A 1 175 ? -14.784 5.530 11.971 1.00 69.38 175 GLU A N 1
ATOM 1293 C CA . GLU A 1 175 ? -16.181 5.247 11.622 1.00 69.38 175 GLU A CA 1
ATOM 1294 C C . GLU A 1 175 ? -16.796 4.129 12.485 1.00 69.38 175 GLU A C 1
ATOM 1296 O O . GLU A 1 175 ? -17.909 4.288 12.983 1.00 69.38 175 GLU A O 1
ATOM 1301 N N . HIS A 1 176 ? -16.060 3.039 12.733 1.00 68.12 176 HIS A N 1
ATOM 1302 C CA . HIS A 1 176 ? -16.587 1.812 13.356 1.00 68.12 176 HIS A CA 1
ATOM 1303 C C . HIS A 1 176 ? -16.035 1.526 14.761 1.00 68.12 176 HIS A C 1
ATOM 1305 O O . HIS A 1 176 ? -16.533 0.653 15.469 1.00 68.12 176 HIS A O 1
ATOM 1311 N N . GLY A 1 177 ? -15.031 2.272 15.227 1.00 59.09 177 GLY A N 1
ATOM 1312 C CA . GLY A 1 177 ? -14.342 2.005 16.495 1.00 59.09 177 GLY A CA 1
ATOM 1313 C C . GLY A 1 177 ? -15.204 2.185 17.742 1.00 59.09 177 GLY A C 1
ATOM 1314 O O . GLY A 1 177 ? -14.828 1.689 18.797 1.00 59.09 177 GLY A O 1
ATOM 1315 N N . LYS A 1 178 ? -16.368 2.843 17.642 1.00 54.81 178 LYS A N 1
ATOM 1316 C CA . LYS A 1 178 ? -17.362 2.862 18.729 1.00 54.81 178 LYS A CA 1
ATOM 1317 C C . LYS A 1 178 ? -18.128 1.542 18.854 1.00 54.81 178 LYS A C 1
ATOM 1319 O O . LYS A 1 178 ? -18.447 1.163 19.965 1.00 54.81 178 LYS A O 1
ATOM 1324 N N . GLN A 1 179 ? -18.379 0.845 17.744 1.00 51.69 179 GLN A N 1
ATOM 1325 C CA . GLN A 1 179 ? -19.094 -0.440 17.722 1.00 51.69 179 GLN A CA 1
ATOM 1326 C C . GLN A 1 179 ? -18.172 -1.640 17.986 1.00 51.69 179 GLN A C 1
ATOM 1328 O O . GLN A 1 179 ? -18.638 -2.688 18.404 1.00 51.69 179 GLN A O 1
ATOM 1333 N N . LEU A 1 180 ? -16.865 -1.492 17.741 1.00 51.97 180 LEU A N 1
ATOM 1334 C CA . LEU A 1 180 ? -15.845 -2.527 17.973 1.00 51.97 180 LEU A CA 1
ATOM 1335 C C . LEU A 1 180 ? -15.196 -2.453 19.372 1.00 51.97 180 LEU A C 1
ATOM 1337 O O . LEU A 1 180 ? -14.331 -3.272 19.690 1.00 51.97 180 LEU A O 1
ATOM 1341 N N . ALA A 1 181 ? -15.543 -1.437 20.171 1.00 50.75 181 ALA A N 1
ATOM 1342 C CA . ALA A 1 181 ? -15.021 -1.215 21.523 1.00 50.75 181 ALA A CA 1
ATOM 1343 C C . ALA A 1 181 ? -16.030 -1.536 22.645 1.00 50.75 181 ALA A C 1
ATOM 1345 O O . ALA A 1 181 ? -15.644 -1.461 23.814 1.00 50.75 181 ALA A O 1
ATOM 1346 N N . GLU A 1 182 ? -17.274 -1.883 22.297 1.00 40.53 182 GLU A N 1
ATOM 1347 C CA . GLU A 1 182 ? -18.262 -2.533 23.179 1.00 40.53 182 GLU A CA 1
ATOM 1348 C C . GLU A 1 182 ? -18.150 -4.060 23.071 1.00 40.53 182 GLU A C 1
ATOM 1350 O O . GLU A 1 182 ? -18.300 -4.727 24.120 1.00 40.53 182 GLU A O 1
#

pLDDT: mean 70.83, std 11.46, range [38.0, 88.25]

Foldseek 3Di:
DDLVVLLVVLLVLLVVLLVVVLVPDDPVPSFDALVSLLVSLVVSQVVCCVVVVHRQLLLLLLSLLLSLLRDPDLVSNLVSLVVSVVSLPDQQLSLQLLLQLCVLLVPDPVLSCLLSCVSNPPPPPDPSNVPDVVNNSCVSSVSSVPDDPRRSSRSSSSSSSSSSVSSRSVVVCVVCVVVVVD

Secondary structure (DSSP, 8-state):
--HHHHHHHHHHHHHHHHHHHHHTS-GGG-S--HHHHHHHHHHHHHHHHHHHSS--HHHHHHHHHHHHHH-S-HHHHHHHHHHHHHH--SHHHHHHHHHHHHHHHT--HHHHHHHHHHHTT----SGGGG--HHHHHHHHHHHTTS---HHHHHHHHHHHHHHHHHHHHHHHHHHHTTTS--

Organism: NCBI:txid239935